Protein AF-A0A382X7V7-F1 (afdb_monomer_lite)

Radius of gyration: 20.11 Å; chains: 1; bounding box: 44×46×46 Å

Sequence (80 aa):
MRFTLALACITFIVSQPSTASADDWPEFRGKGRLGVWRETGLLETFPSTGLKIRWRTPVKAGYAGPAIADGRVFVTDWEP

Foldseek 3Di:
DVVVVVVVVVVVVVPDPPDDDDAWQADCLRDPNPVDDDDDPDDPDADPVGDDDPDDDDAADAPDDWGGDPNDIDGDGDDD

InterPro domains:
  IPR011047 Quinoprotein alcohol dehydrogenase-like superfamily [SSF50998] (17-78)

Structure (mmCIF, N/CA/C/O backbone):
data_AF-A0A382X7V7-F1
#
_entry.id   AF-A0A382X7V7-F1
#
loop_
_atom_site.group_PDB
_atom_site.id
_atom_site.type_symbol
_atom_site.label_atom_id
_atom_site.label_alt_id
_atom_site.label_comp_id
_atom_site.label_asym_id
_atom_site.label_entity_id
_atom_site.label_seq_id
_atom_site.pdbx_PDB_ins_code
_atom_site.Cartn_x
_atom_site.Cartn_y
_atom_site.Cartn_z
_atom_site.occupancy
_atom_site.B_iso_or_equiv
_atom_site.auth_seq_id
_atom_site.auth_comp_id
_atom_site.auth_asym_id
_atom_site.auth_atom_id
_atom_site.pdbx_PDB_model_num
ATOM 1 N N . MET A 1 1 ? -24.058 -33.770 31.780 1.00 59.94 1 MET A N 1
ATOM 2 C CA . MET A 1 1 ? -23.441 -34.081 30.468 1.00 59.94 1 MET A CA 1
ATOM 3 C C . MET A 1 1 ? -24.075 -33.325 29.303 1.00 59.94 1 MET A C 1
ATOM 5 O O . MET A 1 1 ? -23.347 -32.582 28.666 1.00 59.94 1 MET A O 1
ATOM 9 N N . ARG A 1 2 ? -25.388 -33.427 29.028 1.00 60.25 2 ARG A N 1
ATOM 10 C CA . ARG A 1 2 ? -26.021 -32.733 27.876 1.00 60.25 2 ARG A CA 1
ATOM 11 C C . ARG A 1 2 ? -25.926 -31.195 27.919 1.00 60.25 2 ARG A C 1
ATOM 13 O O . ARG A 1 2 ? -25.549 -30.590 26.925 1.00 60.25 2 ARG A O 1
ATOM 20 N N . PHE A 1 3 ? -26.176 -30.578 29.077 1.00 61.41 3 PHE A N 1
ATOM 21 C CA . PHE A 1 3 ? -26.046 -29.120 29.248 1.00 61.41 3 PHE A CA 1
ATOM 22 C C . PHE A 1 3 ? -24.590 -28.629 29.229 1.00 61.41 3 PHE A C 1
ATOM 24 O O . PHE A 1 3 ? -24.310 -27.551 28.721 1.00 61.41 3 PHE A O 1
ATOM 31 N N . THR A 1 4 ? -23.655 -29.437 29.734 1.00 68.94 4 THR A N 1
ATOM 32 C CA . THR A 1 4 ? -22.221 -29.112 29.781 1.00 68.94 4 THR A CA 1
ATOM 33 C C . THR A 1 4 ? -21.598 -29.095 28.382 1.00 68.94 4 THR A C 1
ATOM 35 O O . THR A 1 4 ? -20.815 -28.205 28.074 1.00 68.94 4 THR A O 1
ATOM 38 N N . LEU A 1 5 ? -21.995 -30.039 27.518 1.00 66.62 5 LEU A N 1
ATOM 39 C CA . LEU A 1 5 ? -21.590 -30.057 26.109 1.00 66.62 5 LEU A CA 1
ATOM 40 C C . LEU A 1 5 ? -22.164 -28.859 25.342 1.00 66.62 5 LEU A C 1
ATOM 42 O O . LEU A 1 5 ? -21.442 -28.215 24.592 1.00 66.62 5 LEU A O 1
ATOM 46 N N . ALA A 1 6 ? -23.443 -28.534 25.561 1.00 69.56 6 ALA A N 1
ATOM 47 C CA . ALA A 1 6 ? -24.087 -27.395 24.908 1.00 69.56 6 ALA A CA 1
ATOM 48 C C . ALA A 1 6 ? -23.404 -26.065 25.271 1.00 69.56 6 ALA A C 1
ATOM 50 O O . ALA A 1 6 ? -23.137 -25.253 24.389 1.00 69.56 6 ALA A O 1
ATOM 51 N N . LEU A 1 7 ? -23.055 -25.871 26.547 1.00 72.00 7 LEU A N 1
ATOM 52 C CA . LEU A 1 7 ? -22.361 -24.668 27.007 1.00 72.00 7 LEU A CA 1
ATOM 53 C C . LEU A 1 7 ? -20.940 -24.562 26.424 1.00 72.00 7 LEU A C 1
ATOM 55 O O . LEU A 1 7 ? -20.533 -23.476 26.024 1.00 72.00 7 LEU A O 1
ATOM 59 N N . ALA A 1 8 ? -20.225 -25.688 26.316 1.00 73.25 8 ALA A N 1
ATOM 60 C CA . ALA A 1 8 ? -18.899 -25.756 25.696 1.00 73.25 8 ALA A CA 1
ATOM 61 C C . ALA A 1 8 ? -18.929 -25.494 24.175 1.00 73.25 8 ALA A C 1
ATOM 63 O O . ALA A 1 8 ? -18.020 -24.871 23.633 1.00 73.25 8 ALA A O 1
ATOM 64 N N . CYS A 1 9 ? -19.981 -25.926 23.473 1.00 76.38 9 CYS A N 1
ATOM 65 C CA . CYS A 1 9 ? -20.167 -25.605 22.056 1.00 76.38 9 CYS A CA 1
ATOM 66 C C . CYS A 1 9 ? -20.475 -24.116 21.840 1.00 76.38 9 CYS A C 1
ATOM 68 O O . CYS A 1 9 ? -19.958 -23.516 20.902 1.00 76.38 9 CYS A O 1
ATOM 70 N N . ILE A 1 10 ? -21.281 -23.503 22.714 1.00 78.06 10 ILE A N 1
ATOM 71 C CA . ILE A 1 10 ? -21.625 -22.077 22.621 1.00 78.06 10 ILE A CA 1
ATOM 72 C C . ILE A 1 10 ? -20.388 -21.202 22.850 1.00 78.06 10 ILE A C 1
ATOM 74 O O . ILE A 1 10 ? -20.149 -20.274 22.079 1.00 78.06 10 ILE A O 1
ATOM 78 N N . THR A 1 11 ? -19.561 -21.512 23.851 1.00 75.69 11 THR A N 1
ATOM 79 C CA . THR A 1 11 ? -18.321 -20.757 24.093 1.00 75.69 11 THR A CA 1
ATOM 80 C C . THR A 1 11 ? -17.327 -20.883 22.938 1.00 75.69 11 THR A C 1
ATOM 82 O O . THR A 1 11 ? -16.686 -19.893 22.597 1.00 75.69 11 THR A O 1
ATOM 85 N N . PHE A 1 12 ? -17.251 -22.044 22.280 1.00 78.44 12 PHE A N 1
ATOM 86 C CA . PHE A 1 12 ? -16.383 -22.260 21.116 1.00 78.44 12 PHE A CA 1
ATOM 87 C C . PHE A 1 12 ? -16.824 -21.490 19.855 1.00 78.44 12 PHE A C 1
ATOM 89 O O . PHE A 1 12 ? -15.987 -21.048 19.065 1.00 78.44 12 PHE A O 1
ATOM 96 N N . ILE A 1 13 ? -18.135 -21.308 19.658 1.00 78.62 13 ILE A N 1
ATOM 97 C CA . ILE A 1 13 ? -18.681 -20.530 18.531 1.00 78.62 13 ILE A CA 1
ATOM 98 C C . ILE A 1 13 ? -18.420 -19.032 18.732 1.00 78.62 13 ILE A C 1
ATOM 100 O O . ILE A 1 13 ? -18.088 -18.330 17.781 1.00 78.62 13 ILE A O 1
ATOM 104 N N . VAL A 1 14 ? -18.526 -18.542 19.969 1.00 78.44 14 VAL A N 1
ATOM 105 C CA . VAL A 1 14 ? -18.326 -17.119 20.290 1.00 78.44 14 VAL A CA 1
ATOM 106 C C . VAL A 1 14 ? -16.841 -16.734 20.321 1.00 78.44 14 VAL A C 1
ATOM 108 O O . VAL A 1 14 ? -16.507 -15.575 20.098 1.00 78.44 14 VAL A O 1
ATOM 111 N N . SER A 1 15 ? -15.929 -17.686 20.545 1.00 77.81 15 SER A N 1
ATOM 112 C CA . SER A 1 15 ? -14.484 -17.425 20.585 1.00 77.81 15 SER A CA 1
ATOM 113 C C . SER A 1 15 ? -13.803 -17.366 19.213 1.00 77.81 15 SER A C 1
ATOM 115 O O . SER A 1 15 ? -12.574 -17.309 19.157 1.00 77.81 15 SER A O 1
ATOM 117 N N . GLN A 1 16 ? -14.547 -17.435 18.106 1.00 76.44 16 GLN A N 1
ATOM 118 C CA . GLN A 1 16 ? -13.934 -17.340 16.783 1.00 76.44 16 GLN A CA 1
ATOM 119 C C . GLN A 1 16 ? -13.381 -15.920 16.572 1.00 76.44 16 GLN A C 1
ATOM 121 O O . GLN A 1 16 ? -14.098 -14.945 16.816 1.00 76.44 16 GLN A O 1
ATOM 126 N N . PRO A 1 17 ? -12.119 -15.772 16.131 1.00 73.62 17 PRO A N 1
ATOM 127 C CA . PRO A 1 17 ? -11.582 -14.466 15.791 1.00 73.62 17 PRO A CA 1
ATOM 128 C C . PRO A 1 17 ? -12.437 -13.862 14.677 1.00 73.62 17 PRO A C 1
ATOM 130 O O . PRO A 1 17 ? -12.702 -14.510 13.665 1.00 73.62 17 PRO A O 1
ATOM 133 N N . SER A 1 18 ? -12.873 -12.619 14.864 1.00 66.12 18 SER A N 1
ATOM 134 C CA . SER A 1 18 ? -13.547 -11.864 13.817 1.00 66.12 18 SER A CA 1
ATOM 135 C C . SER A 1 18 ? -12.585 -11.707 12.642 1.00 66.12 18 SER A C 1
ATOM 137 O O . SER A 1 18 ? -11.558 -11.032 12.736 1.00 66.12 18 SER A O 1
ATOM 139 N N . THR A 1 19 ? -12.892 -12.366 11.526 1.00 65.25 19 THR A N 1
ATOM 140 C CA . THR A 1 19 ? -12.184 -12.131 10.275 1.00 65.25 19 THR A CA 1
ATOM 141 C C . THR A 1 19 ? -12.548 -10.726 9.818 1.00 65.25 19 THR A C 1
ATOM 143 O O . THR A 1 19 ? -13.697 -10.427 9.499 1.00 65.25 19 THR A O 1
ATOM 146 N N . ALA A 1 20 ? -11.573 -9.821 9.855 1.00 68.25 20 ALA A N 1
ATOM 147 C CA . ALA A 1 20 ? -11.736 -8.517 9.239 1.00 68.25 20 ALA A CA 1
ATOM 148 C C . ALA A 1 20 ? -11.948 -8.739 7.734 1.00 68.25 20 ALA A C 1
ATOM 150 O O . ALA A 1 20 ? -11.057 -9.247 7.055 1.00 68.25 20 ALA A O 1
ATOM 151 N N . SER A 1 21 ? -13.143 -8.414 7.244 1.00 71.12 21 SER A N 1
ATOM 152 C CA . SER A 1 21 ? -13.460 -8.415 5.818 1.00 71.12 21 SER A CA 1
ATOM 153 C C . SER A 1 21 ? -13.136 -7.030 5.273 1.00 71.12 21 SER A C 1
ATOM 155 O O . SER A 1 21 ? -13.789 -6.061 5.654 1.00 71.12 21 SER A O 1
ATOM 157 N N . ALA A 1 22 ? -12.118 -6.947 4.423 1.00 83.50 22 ALA A N 1
ATOM 158 C CA . ALA A 1 22 ? -11.790 -5.757 3.642 1.00 83.50 22 ALA A CA 1
ATOM 159 C C . ALA A 1 22 ? -12.179 -5.995 2.176 1.00 83.50 22 ALA A C 1
ATOM 161 O O . ALA A 1 22 ? -12.292 -7.149 1.752 1.00 83.50 22 ALA A O 1
ATOM 162 N N . ASP A 1 23 ? -12.402 -4.922 1.423 1.00 88.88 23 ASP A N 1
ATOM 163 C CA . ASP A 1 23 ? -12.714 -5.010 0.002 1.00 88.88 23 ASP A CA 1
ATOM 164 C C . ASP A 1 23 ? -11.426 -5.220 -0.807 1.00 88.88 23 ASP A C 1
ATOM 166 O O . ASP A 1 23 ? -10.384 -4.607 -0.566 1.00 88.88 23 ASP A O 1
ATOM 170 N N . ASP A 1 24 ? -11.509 -6.067 -1.830 1.00 92.62 24 ASP A N 1
ATOM 171 C CA . ASP A 1 24 ? -10.407 -6.254 -2.768 1.00 92.62 24 ASP A CA 1
ATOM 172 C C . ASP A 1 24 ? -10.178 -5.004 -3.643 1.00 92.62 24 ASP A C 1
ATOM 174 O O . ASP A 1 24 ? -11.104 -4.274 -4.022 1.00 92.62 24 ASP A O 1
ATOM 178 N N . TRP A 1 25 ? -8.927 -4.822 -4.073 1.00 95.06 25 TRP A N 1
ATOM 179 C CA . TRP A 1 25 ? -8.497 -3.789 -5.020 1.00 95.06 25 TRP A CA 1
ATOM 180 C C . TRP A 1 25 ? -7.760 -4.422 -6.216 1.00 95.06 25 TRP A C 1
ATOM 182 O O . TRP A 1 25 ? -6.546 -4.261 -6.360 1.00 95.06 25 TRP A O 1
ATOM 192 N N . PRO A 1 26 ? -8.464 -5.181 -7.077 1.00 94.62 26 PRO A N 1
ATOM 193 C CA . PRO A 1 26 ? -7.819 -6.120 -8.001 1.00 94.62 26 PRO A CA 1
ATOM 194 C C . PRO A 1 26 ? -7.249 -5.478 -9.277 1.00 94.62 26 PRO A C 1
ATOM 196 O O . PRO A 1 26 ? -6.483 -6.112 -9.996 1.00 94.62 26 PRO A O 1
ATOM 199 N N . GLU A 1 27 ? -7.626 -4.238 -9.592 1.00 93.81 27 GLU A N 1
ATOM 200 C CA . GLU A 1 27 ? -7.321 -3.581 -10.869 1.00 93.81 27 GLU A CA 1
ATOM 201 C C . GLU A 1 27 ? -6.744 -2.171 -10.657 1.00 93.81 27 GLU A C 1
ATOM 203 O O . GLU A 1 27 ? -6.812 -1.601 -9.563 1.00 93.81 27 GLU A O 1
ATOM 208 N N . PHE A 1 28 ? -6.229 -1.548 -11.727 1.00 91.94 28 PHE A N 1
ATOM 209 C CA . PHE A 1 28 ? -5.870 -0.129 -11.691 1.00 91.94 28 PHE A CA 1
ATOM 210 C C . PHE A 1 28 ? -7.100 0.711 -11.331 1.00 91.94 28 PHE A C 1
ATOM 212 O O . PHE A 1 28 ? -8.082 0.716 -12.073 1.00 91.94 28 PHE A O 1
ATOM 219 N N . ARG A 1 29 ? -7.010 1.446 -10.214 1.00 92.88 29 ARG A N 1
ATOM 220 C CA . ARG A 1 29 ? -8.121 2.179 -9.577 1.00 92.88 29 ARG A CA 1
ATOM 221 C C . ARG A 1 29 ? -9.228 1.284 -8.989 1.00 92.88 29 ARG A C 1
ATOM 223 O O . ARG A 1 29 ? -10.366 1.730 -8.852 1.00 92.88 29 ARG A O 1
ATOM 230 N N . GLY A 1 30 ? -8.904 0.054 -8.615 1.00 93.56 30 GLY A N 1
ATOM 231 C CA . GLY A 1 30 ? -9.800 -0.842 -7.890 1.00 93.56 30 GLY A CA 1
ATOM 232 C C . GLY A 1 30 ? -10.866 -1.467 -8.782 1.00 93.56 30 GLY A C 1
ATOM 233 O O . GLY A 1 30 ? -10.830 -1.339 -10.004 1.00 93.56 30 GLY A O 1
ATOM 234 N N . LYS A 1 31 ? -11.826 -2.156 -8.161 1.00 92.56 31 LYS A N 1
ATOM 235 C CA . LYS A 1 31 ? -12.867 -2.930 -8.854 1.00 92.56 31 LYS A CA 1
ATOM 236 C C . LYS A 1 31 ? -13.601 -2.097 -9.912 1.00 92.56 31 LYS A C 1
ATOM 238 O O . LYS A 1 31 ? -14.217 -1.078 -9.587 1.00 92.56 31 LYS A O 1
ATOM 243 N N . GLY A 1 32 ? -13.554 -2.540 -11.171 1.00 94.75 32 GLY A N 1
ATOM 244 C CA . GLY A 1 32 ? -14.184 -1.843 -12.298 1.00 94.75 32 GLY A CA 1
ATOM 245 C C . GLY A 1 32 ? -13.470 -0.559 -12.738 1.00 94.75 32 GLY A C 1
ATOM 246 O O . GLY A 1 32 ? -14.026 0.205 -13.525 1.00 94.75 32 GLY A O 1
ATOM 247 N N . ARG A 1 33 ? -12.250 -0.304 -12.242 1.00 94.38 33 ARG A N 1
ATOM 248 C CA . ARG A 1 33 ? -11.354 0.798 -12.647 1.00 94.38 33 ARG A CA 1
ATOM 249 C C . ARG A 1 33 ? -11.909 2.200 -12.390 1.00 94.38 33 ARG A C 1
ATOM 251 O O . ARG A 1 33 ? -11.541 3.167 -13.058 1.00 94.38 33 ARG A O 1
ATOM 258 N N . LEU A 1 34 ? -12.790 2.322 -11.399 1.00 95.19 34 LEU A N 1
ATOM 259 C CA . LEU A 1 34 ? -13.530 3.555 -11.121 1.00 95.19 34 LEU A CA 1
ATOM 260 C C . LEU A 1 34 ? -12.788 4.510 -10.174 1.00 95.19 34 LEU A C 1
ATOM 262 O O . LEU A 1 34 ? -13.009 5.717 -10.208 1.00 95.19 34 LEU A O 1
ATOM 266 N N . GLY A 1 35 ? -11.875 4.009 -9.344 1.00 93.19 35 GLY A N 1
ATOM 267 C CA . GLY A 1 35 ? -11.215 4.793 -8.294 1.00 93.19 35 GLY A CA 1
ATOM 268 C C . GLY A 1 35 ? -12.148 5.130 -7.138 1.00 93.19 35 GLY A C 1
ATOM 269 O O . GLY A 1 35 ? -11.994 6.176 -6.521 1.00 93.19 35 GLY A O 1
ATOM 270 N N . VAL A 1 36 ? -13.138 4.274 -6.88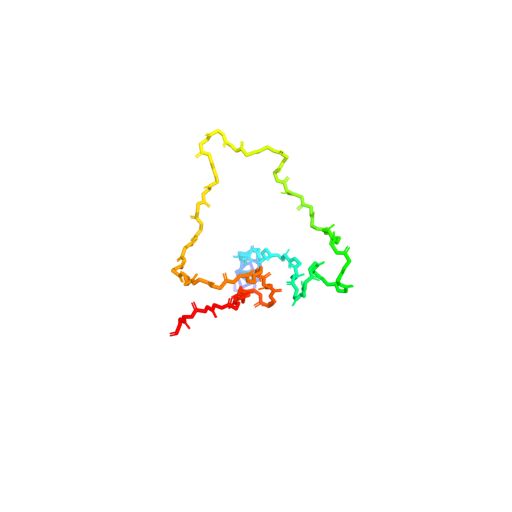6 1.00 93.06 36 VAL A N 1
ATOM 271 C CA . VAL A 1 36 ? -14.119 4.456 -5.815 1.00 93.06 36 VAL A CA 1
ATOM 272 C C . VAL A 1 36 ? -13.739 3.564 -4.645 1.00 93.06 36 VAL A C 1
ATOM 274 O O . VAL A 1 36 ? -13.706 2.342 -4.778 1.00 93.06 36 VAL A O 1
ATOM 277 N N . TRP A 1 37 ? -13.488 4.193 -3.503 1.00 88.81 37 TRP A N 1
ATOM 278 C CA . TRP A 1 37 ? -13.312 3.524 -2.223 1.00 88.81 37 TRP A CA 1
ATOM 279 C C . TRP A 1 37 ? -14.675 3.294 -1.558 1.00 88.81 37 TRP A C 1
ATOM 281 O O . TRP A 1 37 ? -15.514 4.195 -1.567 1.00 88.81 37 TRP A O 1
ATOM 291 N N . ARG A 1 38 ? -14.909 2.099 -1.004 1.00 88.25 38 ARG A N 1
ATOM 292 C CA . ARG A 1 38 ? -16.198 1.716 -0.393 1.00 88.25 38 ARG A CA 1
ATOM 293 C C . ARG A 1 38 ? -16.108 1.358 1.090 1.00 88.25 38 ARG A C 1
ATOM 295 O O . ARG A 1 38 ? -17.148 1.263 1.735 1.00 88.25 38 ARG A O 1
ATOM 302 N N . GLU A 1 39 ? -14.906 1.183 1.635 1.00 86.75 39 GLU A N 1
ATOM 303 C CA . GLU A 1 39 ? -14.754 0.785 3.034 1.00 86.75 39 GLU A CA 1
ATOM 304 C C . GLU A 1 39 ? -14.998 1.951 3.997 1.00 86.75 39 GLU A C 1
ATOM 306 O O . GLU A 1 39 ? -14.703 3.112 3.704 1.00 86.75 39 GLU A O 1
ATOM 311 N N . THR A 1 40 ? -15.486 1.610 5.185 1.00 86.06 40 THR A N 1
ATOM 312 C CA . THR A 1 40 ? -15.738 2.533 6.299 1.00 86.06 40 THR A CA 1
ATOM 313 C C . THR A 1 40 ? -14.745 2.304 7.439 1.00 86.06 40 THR A C 1
ATOM 315 O O . THR A 1 40 ? -14.043 1.299 7.461 1.00 86.06 40 THR A O 1
ATOM 318 N N . GLY A 1 41 ? -14.717 3.194 8.436 1.00 87.00 41 GLY A N 1
ATOM 319 C CA . GLY A 1 41 ? -13.842 3.029 9.607 1.00 87.00 41 GLY A CA 1
ATOM 320 C C . GLY A 1 41 ? -12.381 3.402 9.345 1.00 87.00 41 GLY A C 1
ATOM 321 O O . GLY A 1 41 ? -11.493 3.008 10.100 1.00 87.00 41 GLY A O 1
ATOM 322 N N . LEU A 1 42 ? -12.132 4.166 8.279 1.00 85.81 42 LEU A N 1
ATOM 323 C CA . LEU A 1 42 ? -10.837 4.784 8.039 1.00 85.81 42 LEU A CA 1
ATOM 324 C C . LEU A 1 42 ? -10.524 5.813 9.125 1.00 85.81 42 LEU A C 1
ATOM 326 O O . LEU A 1 42 ? -11.406 6.482 9.662 1.00 85.81 42 LEU A O 1
ATOM 330 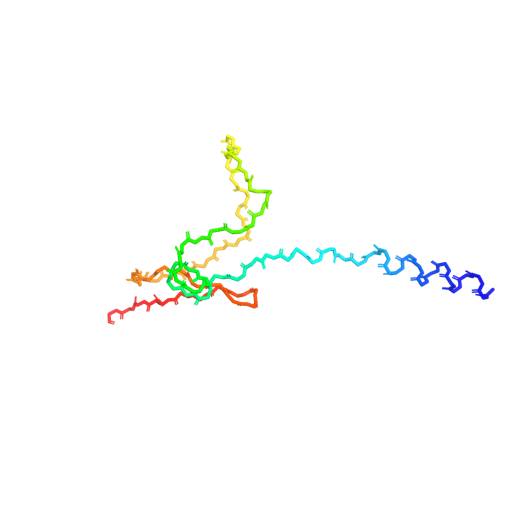N N . LEU A 1 43 ? -9.236 5.965 9.408 1.00 89.50 43 LEU A N 1
ATOM 331 C CA . LEU A 1 43 ? -8.751 7.054 10.239 1.00 89.50 43 LEU A CA 1
ATOM 332 C C . LEU A 1 43 ? -8.871 8.365 9.460 1.00 89.50 43 LEU A C 1
ATOM 334 O O . LEU A 1 43 ? -8.295 8.491 8.382 1.00 89.50 43 LEU A O 1
ATOM 338 N N . GLU A 1 44 ? -9.560 9.352 10.027 1.00 91.56 44 GLU A N 1
ATOM 339 C CA . GLU A 1 44 ? -9.576 10.713 9.475 1.00 91.56 44 GLU A CA 1
ATOM 340 C C . GLU A 1 44 ? -8.234 11.419 9.687 1.00 91.56 44 GLU A C 1
ATOM 342 O O . GLU A 1 44 ? -7.808 12.238 8.878 1.00 91.56 44 GLU A O 1
ATOM 347 N N . THR A 1 45 ? -7.554 11.101 10.790 1.00 93.44 45 THR A N 1
ATOM 348 C CA . THR A 1 45 ? -6.243 11.651 11.140 1.00 93.44 45 THR A CA 1
ATOM 349 C C . THR A 1 45 ? -5.334 10.540 11.640 1.00 93.44 45 THR A C 1
ATOM 351 O O . THR A 1 45 ? -5.745 9.687 12.431 1.00 93.44 45 THR A O 1
ATOM 354 N N . PHE A 1 46 ? -4.078 10.546 11.196 1.00 93.25 46 PHE A N 1
ATOM 355 C CA . PHE A 1 46 ? -3.090 9.618 11.728 1.00 93.25 46 PHE A CA 1
ATOM 356 C C . PHE A 1 46 ? -2.665 10.007 13.148 1.00 93.25 46 PHE A C 1
ATOM 358 O O . PHE A 1 46 ? -2.520 11.195 13.440 1.00 93.25 46 PHE A O 1
ATOM 365 N N . PRO A 1 47 ? -2.418 9.023 14.033 1.00 94.50 47 PRO A N 1
ATOM 366 C CA . PRO A 1 47 ? -1.828 9.290 15.337 1.00 94.50 47 PRO A CA 1
ATOM 367 C C . PRO A 1 47 ? -0.503 10.046 15.194 1.00 94.50 47 PRO A C 1
ATOM 369 O O . PRO A 1 47 ? 0.264 9.781 14.268 1.00 94.50 47 PRO A O 1
ATOM 372 N N . SER A 1 48 ? -0.188 10.926 16.146 1.00 95.62 48 SER A N 1
ATOM 373 C CA . SER A 1 48 ? 1.083 11.671 16.166 1.00 95.62 48 SER A CA 1
ATOM 374 C C . SER A 1 48 ? 2.315 10.760 16.221 1.00 95.62 48 SER A C 1
ATOM 376 O O . SER A 1 48 ? 3.383 11.120 15.737 1.00 95.62 48 SER A O 1
ATOM 378 N N . THR A 1 49 ? 2.159 9.561 16.778 1.00 95.81 49 THR A N 1
ATOM 379 C CA . THR A 1 49 ? 3.181 8.510 16.836 1.00 95.81 49 THR A CA 1
ATOM 380 C C . THR A 1 49 ? 3.270 7.667 15.558 1.00 95.81 49 THR A C 1
ATOM 382 O O . THR A 1 49 ? 4.167 6.834 15.439 1.00 95.81 49 THR A O 1
ATOM 385 N N . GLY A 1 50 ? 2.363 7.875 14.599 1.00 93.12 50 GLY A N 1
ATOM 386 C CA . GLY A 1 50 ? 2.254 7.113 13.358 1.00 93.12 50 GLY A CA 1
ATOM 387 C C . GLY A 1 50 ? 1.428 5.825 13.472 1.00 93.12 50 GLY A C 1
ATOM 388 O O . GLY A 1 50 ? 0.916 5.456 14.529 1.00 93.12 50 GLY A O 1
ATOM 389 N N . LEU A 1 51 ? 1.279 5.127 12.340 1.00 92.69 51 LEU A N 1
ATOM 390 C CA . LEU A 1 51 ? 0.601 3.830 12.276 1.00 92.69 51 LEU A CA 1
ATOM 391 C C . LEU A 1 51 ? 1.540 2.690 12.678 1.00 92.69 51 LEU A C 1
ATOM 393 O O . LEU A 1 51 ? 2.716 2.662 12.307 1.00 92.69 51 LEU A O 1
ATOM 397 N N . LYS A 1 52 ? 0.994 1.680 13.364 1.00 92.56 52 LYS A N 1
ATOM 398 C CA . LYS A 1 52 ? 1.719 0.436 13.634 1.00 92.56 52 LYS A CA 1
ATOM 399 C C . LYS A 1 52 ? 1.956 -0.320 12.325 1.00 92.56 52 LYS A C 1
ATOM 401 O O . LYS A 1 52 ? 1.019 -0.832 11.715 1.00 92.56 52 LYS A O 1
ATOM 406 N N . ILE A 1 53 ? 3.220 -0.453 11.935 1.00 94.31 53 ILE A N 1
ATOM 407 C CA . ILE A 1 53 ? 3.628 -1.259 10.780 1.00 94.31 53 ILE A CA 1
ATOM 408 C C . ILE A 1 53 ? 3.295 -2.730 11.057 1.00 94.31 53 ILE A C 1
ATOM 410 O O . ILE A 1 53 ? 3.724 -3.289 12.067 1.00 94.31 53 ILE A O 1
ATOM 414 N N . ARG A 1 54 ? 2.524 -3.359 10.164 1.00 92.94 54 ARG A N 1
ATOM 415 C CA . ARG A 1 54 ? 2.148 -4.779 10.284 1.00 92.94 54 ARG A CA 1
ATOM 416 C C . ARG A 1 54 ? 3.182 -5.710 9.660 1.00 92.94 54 ARG A C 1
ATOM 418 O O . ARG A 1 54 ? 3.442 -6.765 10.224 1.00 92.94 54 ARG A O 1
ATOM 425 N N . TRP A 1 55 ? 3.759 -5.319 8.528 1.00 96.12 55 TRP A N 1
ATOM 426 C CA . TRP A 1 55 ? 4.777 -6.076 7.802 1.00 96.12 55 TRP A CA 1
ATOM 427 C C . TRP A 1 55 ? 5.523 -5.159 6.822 1.00 96.12 55 TRP A C 1
ATOM 429 O O . TRP A 1 55 ? 5.082 -4.041 6.543 1.00 96.12 55 TRP A O 1
ATOM 439 N N . ARG A 1 56 ? 6.669 -5.630 6.323 1.00 96.25 56 ARG A N 1
ATOM 440 C CA . ARG A 1 56 ? 7.454 -5.013 5.245 1.00 96.25 56 ARG A CA 1
ATOM 441 C C . ARG A 1 56 ? 8.048 -6.114 4.372 1.00 96.25 56 ARG A C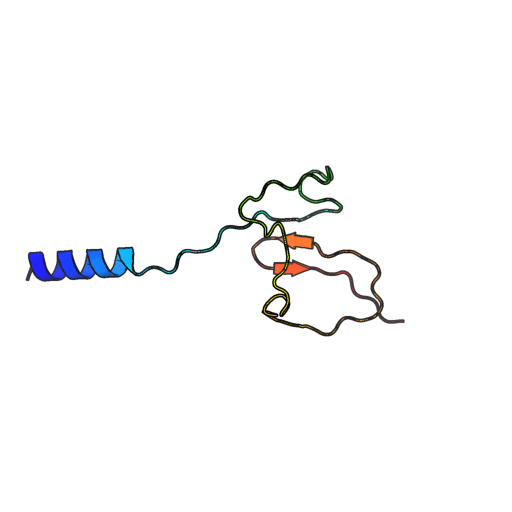 1
ATOM 443 O O . ARG A 1 56 ? 8.368 -7.180 4.886 1.00 96.25 56 ARG A O 1
ATOM 450 N N . THR A 1 57 ? 8.228 -5.829 3.088 1.00 94.81 57 THR A N 1
ATOM 451 C CA . THR A 1 57 ? 8.986 -6.673 2.156 1.00 94.81 57 THR A CA 1
ATOM 452 C C . THR A 1 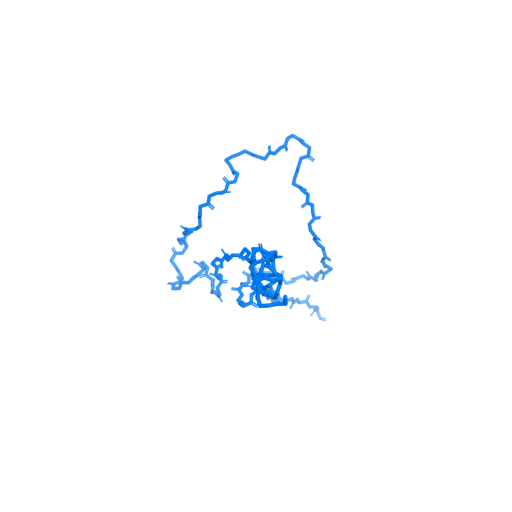57 ? 9.882 -5.786 1.292 1.00 94.81 57 THR A C 1
ATOM 454 O O . THR A 1 57 ? 9.452 -4.683 0.943 1.00 94.81 57 THR A O 1
ATOM 457 N N . PRO A 1 58 ? 11.111 -6.211 0.955 1.00 94.31 58 PRO A N 1
ATOM 458 C CA . PRO A 1 58 ? 11.889 -5.566 -0.095 1.00 94.31 58 PRO A CA 1
ATOM 459 C C . PRO A 1 58 ? 11.162 -5.667 -1.445 1.00 94.31 58 PRO A C 1
ATOM 461 O O . PRO A 1 58 ? 10.544 -6.693 -1.732 1.00 94.31 58 PRO A O 1
ATOM 464 N N . VAL A 1 59 ? 11.259 -4.613 -2.252 1.00 93.31 59 VAL A N 1
ATOM 465 C CA . VAL A 1 59 ? 10.855 -4.552 -3.667 1.00 93.31 59 VAL A CA 1
ATOM 466 C C . VAL A 1 59 ? 11.963 -3.831 -4.438 1.00 93.31 59 VAL A C 1
ATOM 468 O O . VAL A 1 59 ? 12.739 -3.084 -3.835 1.00 93.31 59 VAL A O 1
ATOM 471 N N . LYS A 1 60 ? 12.071 -4.072 -5.740 1.00 94.44 60 LYS A N 1
ATOM 472 C CA . LYS A 1 60 ? 13.044 -3.442 -6.636 1.00 94.44 60 LYS A CA 1
ATOM 473 C C . LYS A 1 60 ? 12.417 -2.207 -7.301 1.00 94.44 60 LYS A C 1
ATOM 475 O O . LYS A 1 60 ? 11.625 -1.496 -6.685 1.00 94.44 60 LYS A O 1
ATOM 480 N N . ALA A 1 61 ? 12.817 -1.892 -8.532 1.00 92.44 61 ALA A N 1
ATOM 481 C CA . ALA A 1 61 ? 12.480 -0.639 -9.207 1.00 92.44 61 ALA A CA 1
ATOM 482 C C . ALA A 1 61 ? 11.202 -0.731 -10.070 1.00 92.44 61 ALA A C 1
ATOM 484 O O . ALA A 1 61 ? 11.063 -0.010 -11.058 1.00 92.44 61 ALA A O 1
ATOM 485 N N . GLY A 1 62 ? 10.258 -1.607 -9.704 1.00 90.06 62 GLY A N 1
ATOM 486 C CA . GLY A 1 62 ? 8.935 -1.652 -10.328 1.00 90.06 62 GLY A CA 1
ATOM 487 C C . GLY A 1 62 ? 8.166 -0.333 -10.160 1.00 90.06 62 GLY A C 1
ATOM 488 O O . GLY A 1 62 ? 8.209 0.294 -9.104 1.00 90.06 62 GLY A O 1
ATOM 489 N N . TYR A 1 63 ? 7.446 0.093 -11.204 1.00 86.62 63 TYR A N 1
ATOM 490 C CA . TYR A 1 63 ? 6.701 1.366 -11.222 1.00 86.62 63 TYR A CA 1
ATOM 491 C C . TYR A 1 63 ? 5.177 1.198 -11.052 1.00 86.62 63 TYR A C 1
ATOM 493 O O . TYR A 1 63 ? 4.427 2.173 -11.037 1.00 86.62 63 TYR A O 1
ATOM 501 N N . ALA A 1 64 ? 4.683 -0.038 -10.948 1.00 88.19 64 ALA A N 1
ATOM 502 C CA . ALA A 1 64 ? 3.254 -0.307 -10.819 1.00 88.19 64 ALA A CA 1
ATOM 503 C C . ALA A 1 64 ? 2.765 -0.132 -9.371 1.00 88.19 64 ALA A C 1
ATOM 505 O O . ALA A 1 64 ? 3.454 -0.490 -8.417 1.00 88.19 64 ALA A O 1
ATOM 506 N N . GLY A 1 65 ? 1.536 0.366 -9.209 1.00 89.25 65 GLY A N 1
ATOM 507 C CA . GLY A 1 65 ? 0.839 0.319 -7.921 1.00 89.25 65 GLY A CA 1
ATOM 508 C C . GLY A 1 65 ? 0.441 -1.116 -7.532 1.00 89.25 65 GLY A C 1
ATOM 509 O O . GLY A 1 65 ? 0.365 -1.984 -8.406 1.00 89.25 65 GLY A O 1
ATOM 510 N N . PRO A 1 66 ? 0.164 -1.382 -6.244 1.00 93.81 66 PRO A N 1
ATOM 511 C CA . PRO A 1 66 ? -0.252 -2.703 -5.783 1.00 93.81 66 PRO A CA 1
ATOM 512 C C . PRO A 1 66 ? -1.692 -3.040 -6.201 1.00 93.81 66 PRO A C 1
ATOM 514 O O . PRO A 1 66 ? -2.559 -2.165 -6.241 1.00 93.81 66 PRO A O 1
ATOM 517 N N . ALA A 1 67 ? -1.949 -4.326 -6.430 1.00 95.44 67 ALA A N 1
ATOM 518 C CA . ALA A 1 67 ? -3.285 -4.912 -6.501 1.00 95.44 67 ALA A CA 1
ATOM 519 C C . ALA A 1 67 ? -3.510 -5.828 -5.293 1.00 95.44 67 ALA A C 1
ATOM 521 O O . ALA A 1 67 ? -2.582 -6.489 -4.823 1.00 95.44 67 ALA A O 1
ATOM 522 N N . ILE A 1 68 ? -4.735 -5.861 -4.779 1.00 94.75 68 ILE A N 1
ATOM 523 C CA . ILE A 1 68 ? -5.118 -6.677 -3.627 1.00 94.75 68 ILE A CA 1
ATOM 524 C C . ILE A 1 68 ? -6.264 -7.586 -4.045 1.00 94.75 68 ILE A C 1
ATOM 526 O O . ILE A 1 68 ? -7.267 -7.103 -4.570 1.00 94.75 68 ILE A O 1
ATOM 530 N N . ALA A 1 69 ? -6.094 -8.888 -3.835 1.00 93.88 69 ALA A N 1
ATOM 531 C CA . ALA A 1 69 ? -7.127 -9.882 -4.088 1.00 93.88 69 ALA A CA 1
ATOM 532 C C . ALA A 1 69 ? -6.968 -11.069 -3.136 1.00 93.88 69 ALA A C 1
ATOM 534 O O . ALA A 1 69 ? -5.844 -11.536 -2.932 1.00 93.88 69 ALA A O 1
ATOM 535 N N . ASP A 1 70 ? -8.077 -11.553 -2.573 1.00 90.62 70 ASP A N 1
ATOM 536 C CA . ASP A 1 70 ? -8.115 -12.755 -1.723 1.00 90.62 70 ASP A CA 1
ATOM 537 C C . ASP A 1 70 ? -7.070 -12.719 -0.584 1.00 90.62 70 ASP A C 1
ATOM 539 O O . ASP A 1 70 ? -6.276 -13.639 -0.368 1.00 90.62 70 ASP A O 1
ATOM 543 N N . GLY A 1 71 ? -6.993 -11.575 0.104 1.00 90.44 71 GLY A N 1
ATOM 544 C CA . GLY A 1 71 ? -6.081 -11.371 1.236 1.00 90.44 71 GLY A CA 1
ATOM 545 C C . GLY A 1 71 ? -4.590 -11.309 0.875 1.00 90.44 71 GLY A C 1
ATOM 546 O O . GLY A 1 71 ? -3.742 -11.400 1.765 1.00 90.44 71 GLY A O 1
ATOM 547 N N . ARG A 1 72 ? -4.243 -11.152 -0.408 1.00 93.38 72 ARG A N 1
ATOM 548 C CA . ARG A 1 72 ? -2.857 -11.059 -0.894 1.00 93.38 72 ARG A CA 1
ATOM 549 C C . ARG A 1 72 ? -2.585 -9.719 -1.559 1.00 93.38 72 ARG A C 1
ATOM 551 O O . ARG A 1 72 ? -3.474 -9.123 -2.157 1.00 93.38 72 ARG A O 1
ATOM 558 N N . VAL A 1 73 ? -1.328 -9.285 -1.493 1.00 94.88 73 VAL A N 1
ATOM 559 C CA . VAL A 1 73 ? -0.826 -8.096 -2.192 1.00 94.88 73 VAL A CA 1
ATOM 560 C C . VAL A 1 73 ? 0.038 -8.540 -3.366 1.00 94.88 73 VAL A C 1
ATOM 562 O O . VAL A 1 73 ? 0.976 -9.316 -3.193 1.00 94.88 73 VAL A O 1
ATOM 565 N N . PHE A 1 74 ? -0.270 -8.024 -4.549 1.00 94.81 74 PHE A N 1
ATOM 566 C CA . PHE A 1 74 ? 0.444 -8.263 -5.795 1.00 94.81 74 PHE A CA 1
ATOM 567 C C . PHE A 1 74 ? 1.088 -6.958 -6.255 1.00 94.81 74 PHE A C 1
ATOM 569 O O . PHE A 1 74 ? 0.431 -5.920 -6.309 1.00 94.81 74 PHE A O 1
ATOM 576 N N . VAL A 1 75 ? 2.371 -7.008 -6.597 1.00 94.44 75 VAL A N 1
ATOM 577 C CA . VAL A 1 75 ? 3.127 -5.871 -7.131 1.00 94.44 75 VAL A CA 1
ATOM 578 C C . VAL A 1 75 ? 3.920 -6.365 -8.329 1.00 94.44 75 VAL A C 1
ATOM 580 O O . VAL A 1 75 ? 4.565 -7.411 -8.253 1.00 94.44 75 VAL A O 1
ATOM 583 N N . THR A 1 76 ? 3.880 -5.615 -9.427 1.00 92.81 76 THR A N 1
ATOM 584 C CA . THR A 1 76 ? 4.796 -5.844 -10.544 1.00 92.81 76 THR A CA 1
ATOM 585 C C . THR A 1 76 ? 6.132 -5.216 -10.194 1.00 92.81 76 THR A C 1
ATOM 587 O O . THR A 1 76 ? 6.267 -3.992 -10.196 1.00 92.81 76 THR A O 1
ATOM 590 N N . ASP A 1 77 ? 7.099 -6.062 -9.869 1.00 93.88 77 ASP A N 1
ATOM 591 C CA . ASP A 1 77 ? 8.458 -5.638 -9.566 1.00 93.88 77 ASP A CA 1
ATOM 592 C C . ASP A 1 77 ? 9.354 -5.692 -10.815 1.00 93.88 77 ASP A C 1
ATOM 594 O O . ASP A 1 77 ? 9.006 -6.339 -11.806 1.00 93.88 77 ASP A O 1
ATOM 598 N N . TRP A 1 78 ? 10.497 -5.009 -10.790 1.00 93.88 78 TRP A N 1
ATOM 599 C CA . TRP A 1 78 ? 11.416 -4.965 -11.928 1.00 93.88 78 TRP A CA 1
ATOM 600 C C . TRP A 1 78 ? 12.888 -4.920 -11.509 1.00 93.88 78 TRP A C 1
ATOM 602 O O . TRP A 1 78 ? 13.276 -4.149 -10.630 1.00 93.88 78 TRP A O 1
ATOM 612 N N . GLU A 1 79 ? 13.704 -5.729 -12.185 1.00 89.19 79 GLU A N 1
ATOM 613 C CA . GLU A 1 79 ? 15.168 -5.694 -12.156 1.00 89.19 79 GLU A CA 1
ATOM 614 C C . GLU A 1 79 ? 15.687 -5.545 -13.599 1.00 89.19 79 GLU A C 1
ATOM 616 O O . GLU A 1 79 ? 15.064 -6.128 -14.493 1.00 89.19 79 GLU A O 1
ATOM 621 N N . PRO A 1 80 ? 16.765 -4.771 -13.833 1.00 83.00 80 PRO A N 1
ATOM 622 C CA . PRO A 1 80 ? 17.410 -4.652 -15.142 1.00 83.00 80 PRO A CA 1
ATOM 623 C C . PRO A 1 80 ? 17.921 -5.971 -15.730 1.00 83.00 80 PRO A C 1
ATOM 625 O O . PRO A 1 80 ? 18.400 -6.827 -14.951 1.00 83.00 80 PRO A O 1
#

Organism: NCBI:txid408172

Secondary structure (DSSP, 8-state):
-HHHHHHHHHHHHHTS--------B-S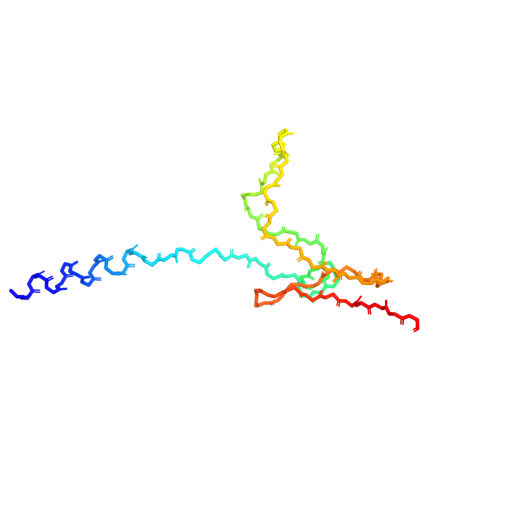TTSGGG----------SS--TT-----------S--PPPEEETTEEE------

pLDDT: mean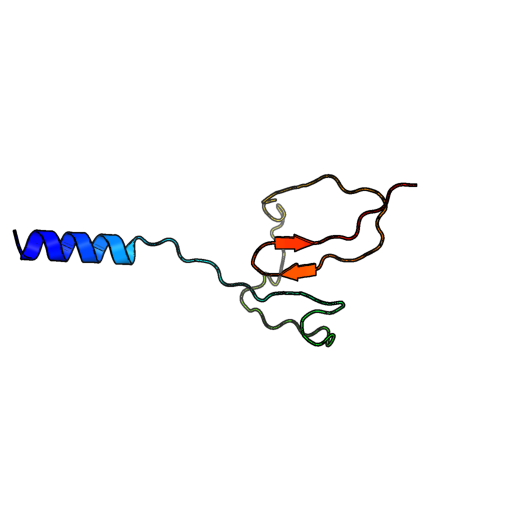 86.66, std 10.09, range [59.94, 96.25]